Protein AF-G6YDZ0-F1 (afdb_monomer_lite)

Organism: NCBI:txid1082933

Sequence (56 aa):
MSVGIRHDDLRRRNRAMVISAVRRAGQPSRTEIAATTGLSHSTISAISSDLIQEGI

Radius of gyration: 11.6 Å; chains: 1; bounding box: 30×20×31 Å

InterPro domains:
  IPR036388 Winged helix-like DNA-binding domain superfamily [G3DSA:1.10.10.10] (3-56)
  IPR036390 Winged helix DNA-binding domain superfamily [SSF46785] (10-56)

Secondary structure (DSSP, 8-state):
--SHHHHHHHHHHHHHHHHHHHHHHSS--HHHHHHHHT--HHHHHHHHHHHHHHT-

pLDDT: mean 90.03, std 9.59, range [51.41, 96.31]

Structure (mmCIF, N/CA/C/O backbone):
data_AF-G6YDZ0-F1
#
_entry.id   AF-G6YDZ0-F1
#
loop_
_atom_site.group_PDB
_atom_site.id
_atom_site.type_symbol
_atom_site.label_atom_id
_atom_site.label_alt_id
_atom_site.label_comp_id
_atom_site.label_asym_id
_atom_site.label_entity_id
_atom_site.label_seq_id
_atom_site.pdbx_PDB_ins_code
_atom_site.Cartn_x
_atom_site.Cartn_y
_atom_site.Cartn_z
_atom_site.occupancy
_atom_site.B_iso_or_equiv
_atom_site.auth_seq_id
_atom_site.auth_comp_id
_atom_site.auth_asym_id
_atom_site.auth_atom_id
_atom_site.pdbx_PDB_model_num
ATOM 1 N N . MET A 1 1 ? 18.618 -3.975 -21.377 1.00 51.41 1 MET A N 1
ATOM 2 C CA . MET A 1 1 ? 17.185 -3.741 -21.056 1.00 51.41 1 MET A CA 1
ATOM 3 C C . MET A 1 1 ? 16.890 -4.450 -19.738 1.00 51.41 1 MET A C 1
ATOM 5 O O . MET A 1 1 ? 17.536 -5.460 -19.545 1.00 51.41 1 MET A O 1
ATOM 9 N N . SER A 1 2 ? 15.957 -3.993 -18.887 1.00 59.19 2 SER A N 1
ATOM 10 C CA . SER A 1 2 ? 15.319 -4.792 -17.798 1.00 59.19 2 SER A CA 1
ATOM 11 C C . SER A 1 2 ? 15.616 -4.503 -16.307 1.00 59.19 2 SER A C 1
ATOM 13 O O . SER A 1 2 ? 15.524 -5.424 -15.496 1.00 59.19 2 SER A O 1
ATOM 15 N N . VAL A 1 3 ? 15.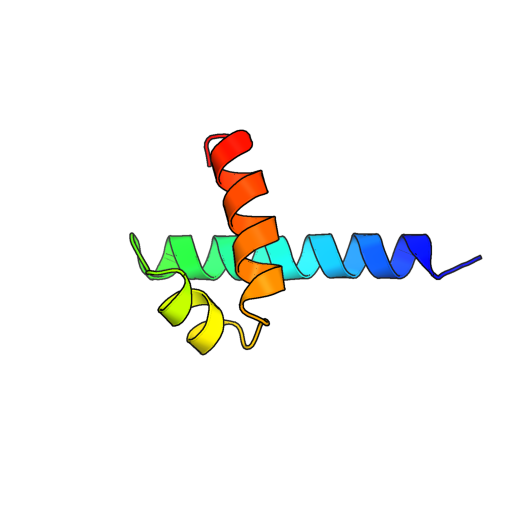888 -3.261 -15.889 1.00 62.09 3 VAL A N 1
ATOM 16 C CA . VAL A 1 3 ? 15.670 -2.870 -14.468 1.00 62.09 3 VAL A CA 1
ATOM 17 C C . VAL A 1 3 ? 14.419 -2.005 -14.323 1.00 62.09 3 VAL A C 1
ATOM 19 O O . VAL A 1 3 ? 13.561 -2.340 -13.514 1.00 62.09 3 VAL A O 1
ATOM 22 N N . GLY A 1 4 ? 14.255 -0.981 -15.171 1.00 65.88 4 GLY A N 1
ATOM 23 C CA . GLY A 1 4 ? 13.081 -0.093 -15.146 1.00 65.88 4 GLY A CA 1
ATOM 24 C C . GLY A 1 4 ? 11.745 -0.834 -15.276 1.00 65.88 4 GLY A C 1
ATOM 25 O O . GLY A 1 4 ? 10.903 -0.716 -14.398 1.00 65.88 4 GLY A O 1
ATOM 26 N N . ILE A 1 5 ? 11.610 -1.710 -16.282 1.00 69.50 5 ILE A N 1
ATOM 27 C CA . ILE A 1 5 ? 10.382 -2.502 -16.509 1.00 69.50 5 ILE A CA 1
ATOM 28 C C . ILE A 1 5 ? 10.018 -3.342 -15.273 1.00 69.50 5 ILE A C 1
ATOM 30 O O . ILE A 1 5 ? 8.878 -3.340 -14.827 1.00 69.50 5 ILE A O 1
ATOM 34 N N . ARG A 1 6 ? 11.010 -3.999 -14.654 1.00 84.06 6 ARG A N 1
ATOM 35 C CA . ARG A 1 6 ? 10.784 -4.823 -13.456 1.00 84.06 6 ARG A CA 1
ATOM 36 C C . ARG A 1 6 ? 10.357 -3.986 -12.253 1.00 84.06 6 ARG A C 1
ATOM 38 O O . ARG A 1 6 ? 9.573 -4.456 -11.434 1.00 84.06 6 ARG A O 1
ATOM 45 N N . HIS A 1 7 ? 10.888 -2.772 -12.130 1.00 84.69 7 HIS A N 1
ATOM 46 C CA . HIS A 1 7 ? 10.519 -1.857 -11.058 1.00 84.69 7 HIS A CA 1
ATOM 47 C C . HIS A 1 7 ? 9.085 -1.339 -11.228 1.00 84.69 7 HIS A C 1
ATOM 49 O O . HIS A 1 7 ? 8.330 -1.313 -10.256 1.00 84.69 7 HIS A O 1
ATOM 55 N N . ASP A 1 8 ? 8.680 -1.001 -12.452 1.00 88.38 8 ASP A N 1
ATOM 56 C CA . ASP A 1 8 ? 7.315 -0.557 -12.749 1.00 88.38 8 ASP A CA 1
ATOM 57 C C . ASP A 1 8 ? 6.294 -1.678 -12.519 1.00 88.38 8 ASP A C 1
ATOM 59 O O . ASP A 1 8 ? 5.253 -1.455 -11.895 1.00 88.38 8 ASP A O 1
ATOM 63 N N . ASP A 1 9 ? 6.627 -2.907 -12.925 1.00 91.94 9 ASP A N 1
ATOM 64 C CA . ASP A 1 9 ? 5.811 -4.094 -12.660 1.00 91.94 9 ASP A CA 1
ATOM 65 C C . ASP A 1 9 ? 5.677 -4.363 -11.156 1.00 91.94 9 ASP A C 1
ATOM 67 O O . ASP A 1 9 ? 4.579 -4.633 -10.655 1.00 91.94 9 ASP A O 1
ATOM 71 N N . LEU A 1 10 ? 6.778 -4.235 -10.407 1.00 91.56 10 LEU A N 1
ATOM 72 C CA . LEU A 1 10 ? 6.776 -4.390 -8.955 1.00 91.56 10 LEU A CA 1
ATOM 73 C C . LEU A 1 10 ? 5.921 -3.311 -8.283 1.00 91.56 10 LEU A C 1
ATOM 75 O O . LEU A 1 10 ? 5.105 -3.626 -7.415 1.00 91.56 10 LEU A O 1
ATOM 79 N N . ARG A 1 11 ? 6.044 -2.048 -8.710 1.00 93.06 11 ARG A N 1
ATOM 80 C CA . ARG A 1 11 ? 5.226 -0.945 -8.190 1.00 93.06 11 ARG A CA 1
ATOM 81 C C . ARG A 1 11 ? 3.746 -1.175 -8.484 1.00 93.06 11 ARG A C 1
ATOM 83 O O . ARG A 1 11 ? 2.918 -1.025 -7.585 1.00 93.06 11 ARG A O 1
ATOM 90 N N . ARG A 1 12 ? 3.407 -1.608 -9.703 1.00 94.44 12 ARG A N 1
ATOM 91 C CA . ARG A 1 12 ? 2.033 -1.943 -10.103 1.00 94.44 12 ARG A CA 1
ATOM 92 C C . ARG A 1 12 ? 1.460 -3.079 -9.254 1.00 94.44 12 ARG A C 1
ATOM 94 O O . ARG A 1 12 ? 0.331 -2.967 -8.773 1.00 94.44 12 ARG A O 1
ATOM 101 N N . ARG A 1 13 ? 2.239 -4.140 -9.015 1.00 95.38 13 ARG A N 1
ATOM 102 C CA . ARG A 1 13 ? 1.838 -5.267 -8.158 1.00 95.38 13 ARG A CA 1
ATOM 103 C C . ARG A 1 13 ? 1.619 -4.834 -6.710 1.00 95.38 13 ARG A C 1
ATOM 105 O O . ARG A 1 13 ? 0.585 -5.163 -6.131 1.00 95.38 13 ARG A O 1
ATOM 112 N N . ASN A 1 14 ? 2.547 -4.065 -6.147 1.00 95.62 14 ASN A N 1
ATOM 113 C CA . ASN A 1 14 ? 2.428 -3.565 -4.779 1.00 95.62 14 ASN A CA 1
ATOM 114 C C . ASN A 1 14 ? 1.182 -2.683 -4.628 1.00 95.62 14 ASN A C 1
ATOM 116 O O . ASN A 1 14 ? 0.425 -2.846 -3.674 1.00 95.62 14 ASN A O 1
ATOM 120 N N . ARG A 1 15 ? 0.906 -1.811 -5.608 1.00 95.25 15 ARG A N 1
ATOM 121 C CA . ARG A 1 15 ? -0.300 -0.971 -5.615 1.00 95.25 15 ARG A CA 1
ATOM 122 C C . ARG A 1 15 ? -1.579 -1.808 -5.628 1.00 95.25 15 ARG A C 1
ATOM 124 O O . ARG A 1 15 ? -2.488 -1.540 -4.847 1.00 95.25 15 ARG A O 1
ATOM 131 N N . ALA A 1 16 ? -1.638 -2.859 -6.446 1.00 95.81 16 ALA A N 1
ATOM 132 C CA . ALA A 1 16 ? -2.783 -3.771 -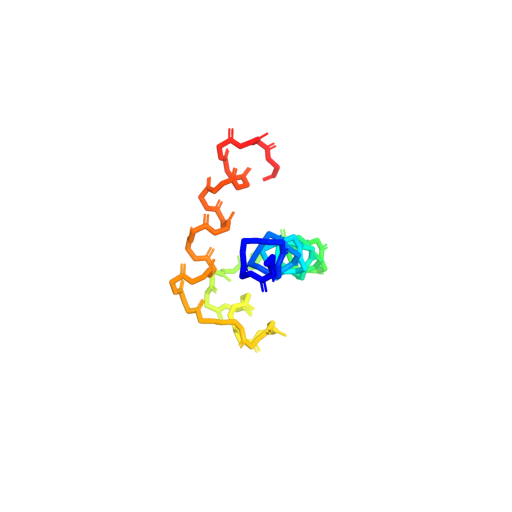6.467 1.00 95.81 16 ALA A CA 1
ATOM 133 C C . ALA A 1 16 ? -3.001 -4.478 -5.114 1.00 95.81 16 ALA A C 1
ATOM 135 O O . ALA A 1 16 ? -4.143 -4.621 -4.668 1.00 95.81 16 ALA A O 1
ATOM 136 N N . MET A 1 17 ? -1.921 -4.877 -4.432 1.00 95.62 17 MET A N 1
ATOM 137 C CA . MET A 1 17 ? -1.994 -5.478 -3.096 1.00 95.62 17 MET A CA 1
ATOM 138 C C . MET A 1 17 ? -2.547 -4.502 -2.053 1.00 95.62 17 MET A C 1
ATOM 140 O O . MET A 1 17 ? -3.446 -4.878 -1.301 1.00 95.62 17 MET A O 1
ATOM 144 N N . VAL A 1 18 ? -2.069 -3.253 -2.049 1.00 94.81 18 VAL A N 1
ATOM 145 C CA . VAL A 1 18 ? -2.536 -2.208 -1.122 1.00 94.81 18 VAL A CA 1
ATOM 146 C C . VAL A 1 18 ? -4.016 -1.899 -1.339 1.00 94.81 18 VAL A C 1
ATOM 148 O O . VAL A 1 18 ? -4.786 -1.953 -0.385 1.00 94.81 18 VAL A O 1
ATOM 151 N N . ILE A 1 19 ? -4.448 -1.671 -2.584 1.00 94.31 19 ILE A N 1
ATOM 152 C CA . ILE A 1 19 ? -5.865 -1.418 -2.903 1.00 94.31 19 ILE A CA 1
ATOM 153 C C . ILE A 1 19 ? -6.743 -2.585 -2.443 1.00 94.31 19 ILE A C 1
AT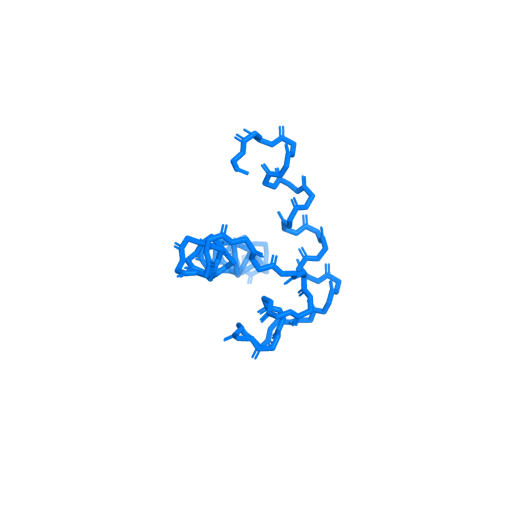OM 155 O O . ILE A 1 19 ? -7.809 -2.380 -1.865 1.00 94.31 19 ILE A O 1
ATOM 159 N N . SER A 1 20 ? -6.294 -3.819 -2.673 1.00 94.25 20 SER A N 1
ATOM 160 C CA . SER A 1 20 ? -7.041 -5.008 -2.260 1.00 94.25 20 SER A CA 1
ATOM 161 C C . SER A 1 20 ? -7.147 -5.122 -0.736 1.00 94.25 20 SER A C 1
ATOM 163 O O . SER A 1 20 ? -8.194 -5.516 -0.230 1.00 94.25 20 SER A O 1
ATOM 165 N N . ALA A 1 21 ? -6.086 -4.778 0.001 1.00 93.50 21 ALA A N 1
ATOM 166 C CA . ALA A 1 21 ? -6.101 -4.762 1.462 1.00 93.50 21 ALA A CA 1
ATOM 167 C C . ALA A 1 21 ? -7.056 -3.687 2.006 1.00 93.50 21 ALA A C 1
ATOM 169 O O . ALA A 1 21 ? -7.901 -4.000 2.843 1.00 93.50 21 ALA A O 1
ATOM 170 N N . VAL A 1 22 ? -6.992 -2.464 1.463 1.00 92.00 22 VAL A N 1
ATOM 171 C CA . VAL A 1 22 ? -7.889 -1.353 1.825 1.00 92.00 22 VAL A CA 1
ATOM 172 C C . VAL A 1 22 ? -9.349 -1.720 1.579 1.00 92.00 22 VAL A C 1
ATOM 174 O O . VAL A 1 22 ? -10.167 -1.624 2.488 1.00 92.00 22 VAL A O 1
ATOM 177 N N . ARG A 1 23 ? -9.674 -2.237 0.388 1.00 91.62 23 ARG A N 1
ATOM 178 C CA . ARG A 1 23 ? -11.053 -2.612 0.037 1.00 91.62 23 ARG A CA 1
ATOM 179 C C . ARG A 1 23 ? -11.626 -3.727 0.910 1.00 91.62 23 ARG A C 1
ATOM 181 O O . ARG A 1 23 ? -12.824 -3.725 1.158 1.00 91.62 23 ARG A O 1
ATOM 188 N N . ARG A 1 24 ? -10.801 -4.680 1.361 1.00 91.50 24 ARG A N 1
ATOM 189 C CA . ARG A 1 24 ? -11.260 -5.774 2.236 1.00 91.50 24 ARG A CA 1
ATOM 190 C C . ARG A 1 24 ? -11.489 -5.329 3.677 1.00 91.50 24 ARG A C 1
ATOM 192 O O . ARG A 1 24 ? -12.416 -5.823 4.304 1.00 91.50 24 ARG A O 1
ATOM 199 N N . ALA A 1 25 ? -10.643 -4.443 4.198 1.00 88.81 25 ALA A N 1
ATOM 200 C CA . ALA A 1 25 ? -10.708 -3.993 5.589 1.00 88.81 25 ALA A CA 1
ATOM 201 C C . ALA A 1 25 ? -11.555 -2.720 5.792 1.00 88.81 25 ALA A C 1
ATOM 203 O O . ALA A 1 25 ? -11.826 -2.337 6.926 1.00 88.81 25 ALA A O 1
ATOM 204 N N . GLY A 1 26 ? -11.978 -2.054 4.713 1.00 86.88 26 GLY A N 1
ATOM 205 C CA . GLY A 1 26 ? -12.801 -0.843 4.748 1.00 86.88 26 GLY A CA 1
ATOM 206 C C . GLY A 1 26 ? -11.993 0.411 5.084 1.00 86.88 26 GLY A C 1
ATOM 207 O O . GLY A 1 26 ? -11.839 1.281 4.234 1.00 86.88 26 GLY A O 1
ATOM 208 N N . GLN A 1 27 ? -11.460 0.498 6.305 1.00 86.62 27 GLN A N 1
ATOM 209 C CA . GLN A 1 27 ? -10.633 1.621 6.777 1.00 86.62 27 GLN A CA 1
ATOM 210 C C . GLN A 1 27 ? -9.418 1.126 7.586 1.00 86.62 27 GLN A C 1
ATOM 212 O O . GLN A 1 27 ? -9.308 1.428 8.774 1.00 86.62 27 GLN A O 1
ATOM 217 N N . PRO A 1 28 ? -8.502 0.340 6.987 1.00 90.81 28 PRO A N 1
ATOM 218 C CA . PRO A 1 28 ? -7.311 -0.103 7.701 1.00 90.81 28 PRO A CA 1
ATOM 219 C C . PRO A 1 28 ? -6.302 1.035 7.887 1.00 90.81 28 PRO A C 1
ATOM 221 O O . PRO A 1 28 ? -6.103 1.885 7.015 1.00 90.81 28 PRO A O 1
ATOM 224 N N . SER A 1 29 ? -5.580 0.992 8.998 1.00 93.69 29 SER A N 1
ATOM 225 C CA . SER A 1 29 ? -4.382 1.798 9.222 1.00 93.69 29 SER A CA 1
ATOM 226 C C . SER A 1 29 ? -3.226 1.355 8.312 1.00 93.69 29 SER A C 1
ATOM 228 O O . SER A 1 29 ? -3.136 0.205 7.879 1.00 93.69 29 SER A O 1
ATOM 230 N N . ARG A 1 30 ? -2.261 2.250 8.056 1.00 92.88 30 ARG A N 1
ATOM 231 C CA . ARG A 1 30 ? -1.058 1.925 7.256 1.00 92.88 30 ARG A CA 1
ATOM 232 C C . ARG A 1 30 ? -0.253 0.758 7.844 1.00 92.88 30 ARG A C 1
ATOM 234 O O . ARG A 1 30 ? 0.328 -0.025 7.098 1.00 92.88 30 ARG A O 1
ATOM 241 N N . THR A 1 31 ? -0.232 0.638 9.169 1.00 94.06 31 THR A N 1
ATOM 242 C CA . THR A 1 31 ? 0.396 -0.462 9.914 1.00 94.06 31 THR A CA 1
ATOM 243 C C . THR A 1 31 ? -0.302 -1.796 9.666 1.00 94.06 31 THR A C 1
ATOM 245 O O . THR A 1 31 ? 0.368 -2.797 9.431 1.00 94.06 31 THR A O 1
ATOM 248 N N . GLU A 1 32 ? -1.635 -1.817 9.645 1.00 93.50 32 GLU A N 1
ATOM 249 C CA . GLU A 1 32 ? -2.405 -3.030 9.337 1.00 93.50 32 GLU A CA 1
ATOM 250 C C . GLU A 1 32 ? -2.245 -3.445 7.874 1.00 93.50 32 GLU A C 1
ATOM 252 O O . GLU A 1 32 ? -2.124 -4.633 7.572 1.00 93.50 32 GLU A O 1
ATOM 257 N N . ILE A 1 33 ? -2.173 -2.479 6.951 1.00 93.75 33 ILE A N 1
ATOM 258 C CA . ILE A 1 33 ? -1.870 -2.775 5.546 1.00 93.75 33 ILE A CA 1
ATOM 259 C C . ILE A 1 33 ? -0.481 -3.415 5.447 1.00 93.75 33 ILE A C 1
ATOM 261 O O . ILE A 1 33 ? -0.353 -4.473 4.842 1.00 93.75 33 ILE A O 1
ATOM 265 N N . ALA A 1 34 ? 0.543 -2.841 6.086 1.00 94.75 34 ALA A N 1
ATOM 266 C CA . ALA A 1 34 ? 1.889 -3.414 6.082 1.00 94.75 34 ALA A CA 1
ATOM 267 C C . ALA A 1 34 ? 1.908 -4.850 6.639 1.00 94.75 34 ALA A C 1
ATOM 269 O O . ALA A 1 34 ? 2.494 -5.738 6.017 1.00 94.75 34 ALA A O 1
ATOM 270 N N . ALA A 1 35 ? 1.210 -5.093 7.754 1.00 94.31 35 ALA A N 1
ATOM 271 C CA . ALA A 1 35 ? 1.099 -6.416 8.364 1.00 94.31 35 ALA A CA 1
ATOM 272 C C . ALA A 1 35 ? 0.393 -7.435 7.451 1.00 94.31 35 ALA A C 1
ATOM 274 O O . ALA A 1 35 ? 0.818 -8.583 7.362 1.00 94.31 35 ALA A O 1
ATOM 275 N N . THR A 1 36 ? -0.660 -7.020 6.741 1.00 93.75 36 THR A N 1
ATOM 276 C CA . THR A 1 36 ? -1.440 -7.912 5.865 1.00 93.75 36 THR A CA 1
ATOM 277 C C . THR A 1 36 ? -0.801 -8.143 4.498 1.00 93.75 36 THR A C 1
ATOM 279 O O . THR A 1 36 ? -0.978 -9.211 3.915 1.00 93.75 36 THR A O 1
ATOM 282 N N . THR A 1 37 ? -0.061 -7.169 3.961 1.00 93.31 37 THR A N 1
ATOM 283 C CA . THR A 1 37 ? 0.581 -7.281 2.643 1.00 93.31 37 THR A CA 1
ATOM 284 C C . THR A 1 37 ? 2.044 -7.719 2.711 1.00 93.31 37 THR A C 1
ATOM 286 O O . THR A 1 37 ? 2.610 -8.053 1.674 1.00 93.31 37 THR A O 1
ATOM 289 N N . GLY A 1 38 ? 2.682 -7.668 3.887 1.00 94.94 38 GLY A N 1
ATOM 290 C CA . GLY A 1 38 ? 4.117 -7.935 4.060 1.00 94.94 38 GLY A CA 1
ATOM 291 C C . GLY A 1 38 ? 5.025 -6.901 3.381 1.00 94.94 38 GLY A C 1
ATOM 292 O O . GLY A 1 38 ? 6.191 -7.177 3.109 1.00 94.94 38 GLY A O 1
ATOM 293 N N . LEU A 1 39 ? 4.488 -5.720 3.060 1.00 94.94 39 LEU A N 1
ATOM 294 C CA . LEU A 1 39 ? 5.236 -4.650 2.402 1.00 94.94 39 LEU A CA 1
ATOM 295 C C . LEU A 1 39 ? 5.908 -3.769 3.452 1.00 94.94 39 LEU A C 1
ATOM 297 O O . LEU A 1 39 ? 5.398 -3.595 4.557 1.00 94.94 39 LEU A O 1
ATOM 301 N N . SER A 1 40 ? 7.038 -3.164 3.087 1.00 96.00 40 SER A N 1
ATOM 302 C CA . SER A 1 40 ? 7.714 -2.225 3.979 1.00 96.00 40 SER A CA 1
ATOM 303 C C . SER A 1 40 ? 6.850 -0.985 4.245 1.00 96.00 40 SER A C 1
ATOM 305 O O . SER A 1 40 ? 6.090 -0.536 3.381 1.00 96.00 40 SER A O 1
ATOM 307 N N . HIS A 1 41 ? 7.014 -0.377 5.421 1.00 94.31 41 HIS A N 1
ATOM 308 C CA . HIS A 1 41 ? 6.290 0.843 5.789 1.00 94.31 41 HIS A CA 1
ATOM 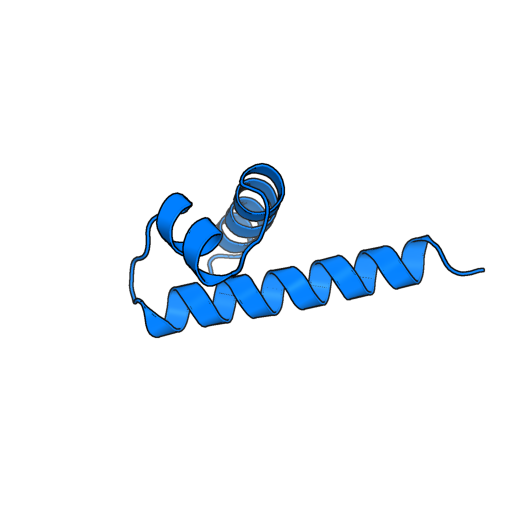309 C C . HIS A 1 41 ? 6.550 2.002 4.816 1.00 94.31 41 HIS A C 1
ATOM 311 O O . HIS A 1 41 ? 5.639 2.779 4.532 1.00 94.31 41 HIS A O 1
ATOM 317 N N . SER A 1 42 ? 7.766 2.112 4.269 1.00 95.06 42 SER A N 1
ATOM 318 C CA . SER A 1 42 ? 8.101 3.136 3.273 1.00 95.06 42 SER A CA 1
ATOM 319 C C . SER A 1 42 ? 7.375 2.892 1.948 1.00 95.06 42 SER A C 1
ATOM 321 O O . SER A 1 42 ? 6.825 3.832 1.376 1.00 95.06 42 SER A O 1
ATOM 323 N N . THR A 1 43 ? 7.287 1.636 1.497 1.00 95.56 43 THR A N 1
ATOM 324 C CA . THR A 1 43 ? 6.503 1.256 0.312 1.00 95.56 43 THR A CA 1
ATOM 325 C C . THR A 1 43 ? 5.017 1.554 0.501 1.00 95.56 43 THR A C 1
ATOM 327 O O . THR A 1 43 ? 4.401 2.122 -0.399 1.00 95.56 43 THR A O 1
ATOM 330 N N . ILE A 1 44 ? 4.449 1.227 1.667 1.00 96.31 44 ILE A N 1
ATOM 331 C CA . ILE A 1 44 ? 3.057 1.570 1.986 1.00 96.31 44 ILE A CA 1
ATOM 332 C C . ILE A 1 44 ? 2.857 3.083 1.974 1.00 96.31 44 ILE A C 1
ATOM 334 O O . ILE A 1 44 ? 1.938 3.557 1.320 1.00 96.31 44 ILE A O 1
ATOM 338 N N . SER A 1 45 ? 3.729 3.849 2.633 1.00 94.94 45 SER A N 1
ATOM 339 C CA . SER A 1 45 ? 3.608 5.310 2.690 1.00 94.94 45 SER A CA 1
ATOM 340 C C . SER A 1 45 ? 3.616 5.948 1.299 1.00 94.94 45 SER A C 1
ATOM 342 O O . SER A 1 45 ? 2.760 6.782 1.006 1.00 94.94 45 SER A O 1
ATOM 344 N N . ALA A 1 46 ? 4.535 5.520 0.428 1.00 95.94 46 ALA A N 1
ATOM 345 C CA . ALA A 1 46 ? 4.610 6.005 -0.946 1.00 95.94 46 ALA A CA 1
ATOM 346 C C . ALA A 1 46 ? 3.328 5.680 -1.729 1.00 95.94 46 ALA A C 1
ATOM 348 O O . ALA A 1 46 ? 2.689 6.582 -2.256 1.00 95.94 46 ALA A O 1
ATOM 349 N N . ILE A 1 47 ? 2.899 4.413 -1.734 1.00 95.25 47 ILE A N 1
ATOM 350 C CA . ILE A 1 47 ? 1.708 3.986 -2.485 1.00 95.25 47 ILE A CA 1
ATOM 351 C C . ILE A 1 47 ? 0.441 4.643 -1.938 1.00 95.25 47 ILE A C 1
ATOM 353 O O . ILE A 1 47 ? -0.387 5.102 -2.712 1.00 95.25 47 ILE A O 1
ATOM 357 N N . SER A 1 48 ? 0.266 4.706 -0.618 1.00 93.31 48 SER A N 1
ATOM 358 C CA . SER A 1 48 ? -0.888 5.374 -0.014 1.00 93.31 48 SER A CA 1
ATOM 359 C C . SER A 1 48 ? -0.926 6.860 -0.356 1.00 93.31 48 SER A C 1
ATOM 361 O O . SER A 1 48 ? -2.009 7.392 -0.555 1.00 93.31 48 SER A O 1
ATOM 363 N N . SER A 1 49 ? 0.228 7.527 -0.430 1.00 94.50 49 SER A N 1
ATOM 364 C CA . SER A 1 49 ? 0.285 8.939 -0.822 1.00 94.50 49 SER A CA 1
ATOM 365 C C . SER A 1 49 ? -0.138 9.122 -2.279 1.00 94.50 49 SER A C 1
ATOM 367 O O . SER A 1 49 ? -0.952 10.000 -2.551 1.00 94.50 49 SER A O 1
ATOM 369 N N . ASP A 1 50 ? 0.322 8.2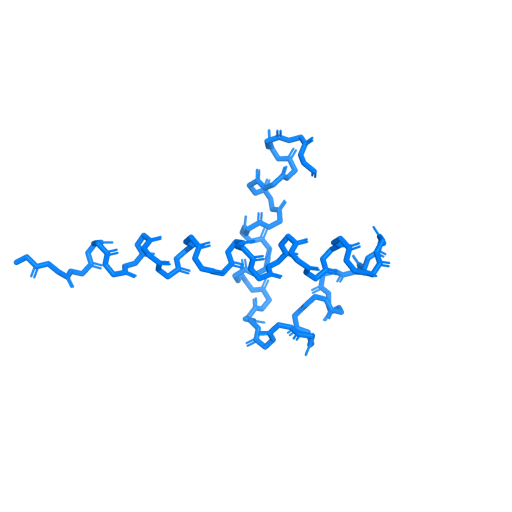47 -3.182 1.00 94.38 50 ASP A N 1
ATOM 370 C CA . ASP A 1 50 ? -0.122 8.243 -4.581 1.00 94.38 50 ASP A CA 1
ATOM 371 C C . ASP A 1 50 ? -1.643 8.034 -4.682 1.00 94.38 50 ASP A C 1
ATOM 373 O O . ASP A 1 50 ? -2.327 8.777 -5.376 1.00 94.38 50 ASP A O 1
ATOM 377 N N . LEU A 1 51 ? -2.193 7.056 -3.951 1.00 91.38 51 LEU A N 1
ATOM 378 C CA . LEU A 1 51 ? -3.632 6.761 -3.964 1.00 91.38 51 LEU A CA 1
ATOM 379 C C . LEU A 1 51 ? -4.474 7.937 -3.450 1.00 91.38 51 LEU A C 1
ATOM 381 O O . LEU A 1 51 ? -5.487 8.269 -4.057 1.00 91.38 51 LEU A O 1
ATOM 385 N N . ILE A 1 52 ? -4.029 8.5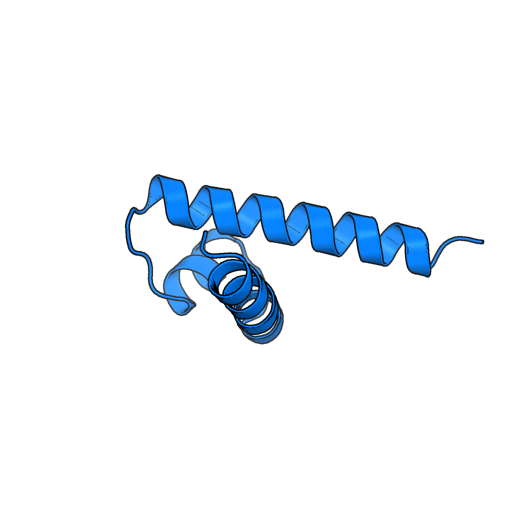97 -2.375 1.00 92.12 52 ILE A N 1
ATOM 386 C CA . ILE A 1 52 ? -4.684 9.799 -1.836 1.00 92.12 52 ILE A CA 1
ATOM 387 C C . ILE A 1 52 ? -4.640 10.937 -2.861 1.00 92.12 52 ILE A C 1
ATOM 389 O O . ILE A 1 52 ? -5.639 11.626 -3.053 1.00 92.12 52 ILE A O 1
ATOM 393 N N . GLN A 1 53 ? -3.505 11.127 -3.538 1.00 94.75 53 GLN A N 1
ATOM 394 C CA . GLN A 1 53 ? -3.359 12.137 -4.588 1.00 94.75 53 GLN A CA 1
ATOM 395 C C . GLN A 1 53 ? -4.262 11.850 -5.801 1.00 94.75 53 GLN A C 1
ATOM 397 O O . GLN A 1 53 ? -4.742 12.779 -6.446 1.00 94.75 53 GLN A O 1
ATOM 402 N N . GLU A 1 54 ? -4.517 10.576 -6.093 1.00 92.94 54 GLU A N 1
ATOM 403 C CA . GLU A 1 54 ? -5.443 10.120 -7.135 1.00 92.94 54 GLU A CA 1
ATOM 404 C C . GLU A 1 54 ? -6.923 10.152 -6.698 1.00 92.94 54 GLU A C 1
ATOM 406 O O . GLU A 1 54 ? -7.804 9.976 -7.540 1.00 92.94 54 GLU A O 1
ATOM 411 N N . GLY A 1 55 ? -7.215 10.388 -5.412 1.00 89.88 55 GLY A N 1
ATOM 412 C CA . GLY A 1 55 ? -8.577 10.432 -4.868 1.00 89.88 55 GLY A CA 1
ATOM 413 C C . GLY A 1 55 ? -9.255 9.063 -4.739 1.00 89.88 55 GLY A C 1
ATOM 414 O O . GLY A 1 55 ? -10.480 8.984 -4.837 1.00 89.88 55 GLY A O 1
ATOM 415 N N . ILE A 1 56 ? -8.466 7.996 -4.564 1.00 82.12 56 ILE A N 1
ATOM 416 C CA . ILE A 1 56 ? -8.936 6.609 -4.388 1.00 82.12 56 ILE A CA 1
ATOM 417 C C . ILE A 1 56 ? -9.125 6.266 -2.912 1.00 82.12 56 ILE A C 1
ATOM 419 O O . ILE A 1 56 ? -8.241 6.624 -2.100 1.00 82.12 56 ILE A O 1
#

Foldseek 3Di:
DDDVVVVVVVLVVLLVLLVVQCVVVVHDDLVVSCVRSVDDSVSSVVSVVVCVVVVD